Protein AF-A0A7J0AHQ1-F1 (afdb_monomer)

Foldseek 3Di:
DDDDDPLLRLLLVLLLLLLVLVQVQVVCVVVVHDDVVSVVSSVVSNQVSLVSLPPQDAPVVPPDPDGDHPVVLVVPQDPDDDPVCSNVSSVVSSVVSNVVVVVCCVVPVVSRD

Nearest PDB structures (foldseek):
  1p9m-assembly1_B-2  TM=3.081E-01  e=8.755E+00  Homo sapiens

Secondary structure (DSSP, 8-state):
---PPPHHHHHHHHHHHHHHHHHHHHHHHTTT---HHHHHHHHHHHHHHHHHHTPPP--TTS-SS-----HHHHHTS-SS--TTTHHHHHHHHHHHHHHHHHHHHHH-GGGG-

Radius of gyration: 15.52 Å; Cα contacts (8 Å, |Δi|>4): 90; chains: 1; bounding box: 44×34×42 Å

Structure (mmCIF, N/CA/C/O backbone):
data_AF-A0A7J0AHQ1-F1
#
_entry.id   AF-A0A7J0AHQ1-F1
#
loop_
_atom_site.group_PDB
_atom_site.id
_atom_site.type_symbol
_atom_site.label_atom_id
_atom_site.label_alt_id
_atom_site.label_comp_id
_atom_site.label_asym_id
_atom_site.label_entity_id
_atom_site.label_seq_id
_atom_site.pdbx_PDB_ins_code
_atom_site.Cartn_x
_atom_site.Cartn_y
_atom_site.Cartn_z
_atom_site.occupancy
_atom_site.B_iso_or_equiv
_atom_site.auth_seq_id
_atom_site.auth_comp_id
_atom_site.auth_asym_id
_atom_site.auth_atom_id
_atom_site.pdbx_PDB_model_num
ATOM 1 N N . MET A 1 1 ? 9.509 -23.571 17.297 1.00 47.81 1 MET A N 1
ATOM 2 C CA . MET A 1 1 ? 8.890 -22.350 17.851 1.00 47.81 1 MET A CA 1
ATOM 3 C C . MET A 1 1 ? 8.647 -21.422 16.672 1.00 47.81 1 MET A C 1
ATOM 5 O O . MET A 1 1 ? 9.620 -20.977 16.078 1.00 47.81 1 MET A O 1
ATOM 9 N N . VAL A 1 2 ? 7.398 -21.258 16.235 1.00 50.09 2 VAL A N 1
ATOM 10 C CA . VAL A 1 2 ? 7.073 -20.380 15.098 1.00 50.09 2 VAL A CA 1
ATOM 11 C C . VAL A 1 2 ? 7.132 -18.943 15.614 1.00 50.09 2 VAL A C 1
ATOM 13 O O . VAL A 1 2 ? 6.432 -18.616 16.569 1.00 50.09 2 VAL A O 1
ATOM 16 N N . LYS A 1 3 ? 8.018 -18.109 15.059 1.00 56.72 3 LYS A N 1
ATOM 17 C CA . LYS A 1 3 ? 7.976 -16.663 15.304 1.00 56.72 3 LYS A CA 1
ATOM 18 C C . LYS A 1 3 ? 6.881 -16.100 14.411 1.00 56.72 3 LYS A C 1
ATOM 20 O O . LYS A 1 3 ? 7.024 -16.128 13.194 1.00 56.72 3 LYS A O 1
ATOM 25 N N . PHE A 1 4 ? 5.795 -15.640 15.014 1.00 73.31 4 PHE A N 1
ATOM 26 C CA . PHE A 1 4 ? 4.801 -14.856 14.297 1.00 73.31 4 PHE A CA 1
ATOM 27 C C . PHE A 1 4 ? 5.359 -13.444 14.114 1.00 73.31 4 PHE A C 1
ATOM 29 O O . PHE A 1 4 ? 5.840 -12.841 15.077 1.00 73.31 4 PHE A O 1
ATOM 36 N N . ASN A 1 5 ? 5.351 -12.952 12.878 1.00 81.81 5 ASN A N 1
ATOM 37 C CA . ASN A 1 5 ? 5.678 -11.559 12.589 1.00 81.81 5 ASN A CA 1
ATOM 38 C C . ASN A 1 5 ? 4.614 -10.658 13.232 1.00 81.81 5 ASN A C 1
ATOM 40 O O . ASN A 1 5 ? 3.452 -11.052 13.345 1.00 81.81 5 ASN A O 1
ATOM 44 N N . SER A 1 6 ? 5.004 -9.461 13.675 1.00 92.19 6 SER A N 1
ATOM 45 C CA . SER A 1 6 ? 4.021 -8.468 14.115 1.00 92.19 6 SER A CA 1
ATOM 46 C C . SER A 1 6 ? 3.147 -8.045 12.931 1.00 92.19 6 SER A C 1
ATOM 48 O O . SER A 1 6 ? 3.577 -8.129 11.782 1.00 92.19 6 SER A O 1
ATOM 50 N N . GLN A 1 7 ? 1.941 -7.546 13.209 1.00 94.69 7 GLN A N 1
ATOM 51 C CA . GLN A 1 7 ? 1.054 -6.957 12.197 1.00 94.69 7 GLN A CA 1
ATOM 52 C C . GLN A 1 7 ? 1.815 -5.956 11.315 1.00 94.69 7 GLN A C 1
ATOM 54 O O . GLN A 1 7 ? 1.825 -6.082 10.095 1.00 94.69 7 GLN A O 1
ATOM 59 N N . ARG A 1 8 ? 2.553 -5.033 11.945 1.00 95.19 8 ARG A N 1
ATOM 60 C CA . ARG A 1 8 ? 3.389 -4.048 11.254 1.00 95.19 8 ARG A CA 1
ATOM 61 C C . ARG A 1 8 ? 4.460 -4.679 10.363 1.00 95.19 8 ARG A C 1
ATOM 63 O O . ARG A 1 8 ? 4.702 -4.181 9.274 1.00 95.19 8 ARG A O 1
ATOM 70 N N . GLU A 1 9 ? 5.089 -5.769 10.794 1.00 95.81 9 GLU A N 1
ATOM 71 C CA . GLU A 1 9 ? 6.095 -6.465 9.985 1.00 95.81 9 GLU A CA 1
ATOM 72 C C . GLU A 1 9 ? 5.475 -7.153 8.761 1.00 95.81 9 GLU A C 1
ATOM 74 O O . GLU A 1 9 ? 6.082 -7.162 7.693 1.00 95.81 9 GLU A O 1
ATOM 79 N N . ILE A 1 10 ? 4.259 -7.693 8.889 1.00 96.50 10 ILE A N 1
ATOM 80 C CA . ILE A 1 10 ? 3.518 -8.255 7.750 1.00 96.50 10 ILE A CA 1
ATOM 81 C C . ILE A 1 10 ? 3.154 -7.141 6.761 1.00 96.50 10 ILE A C 1
ATOM 83 O O . ILE A 1 10 ? 3.440 -7.266 5.573 1.00 96.50 10 ILE A O 1
ATOM 87 N N . VAL A 1 11 ? 2.606 -6.027 7.257 1.00 97.50 11 VAL A N 1
ATOM 88 C CA . VAL A 1 11 ? 2.291 -4.832 6.454 1.00 97.50 11 VAL A CA 1
ATOM 89 C C . VAL A 1 11 ? 3.535 -4.334 5.720 1.00 97.50 11 VAL A C 1
ATOM 91 O O . VAL A 1 11 ? 3.499 -4.132 4.512 1.00 97.50 11 VAL A O 1
ATOM 94 N N . ARG A 1 12 ? 4.672 -4.226 6.413 1.00 97.50 12 ARG A N 1
ATOM 95 C CA . ARG A 1 12 ? 5.947 -3.810 5.821 1.00 97.50 12 ARG A CA 1
ATOM 96 C C . ARG A 1 12 ? 6.375 -4.699 4.653 1.00 97.50 12 ARG A C 1
ATOM 98 O O . ARG A 1 12 ? 6.853 -4.194 3.641 1.00 97.50 12 ARG A O 1
ATOM 105 N N . GLN A 1 13 ? 6.215 -6.015 4.782 1.00 96.75 13 GLN A N 1
ATOM 106 C CA . GLN A 1 13 ? 6.548 -6.959 3.711 1.00 96.75 13 GLN A CA 1
ATOM 107 C C . GLN A 1 13 ? 5.612 -6.805 2.507 1.00 96.75 13 GLN A C 1
ATOM 109 O O . GLN A 1 13 ? 6.090 -6.807 1.376 1.00 96.75 13 GLN A O 1
ATOM 114 N N . LEU A 1 14 ? 4.314 -6.609 2.743 1.00 97.38 14 LEU A N 1
ATOM 115 C CA . LEU A 1 14 ? 3.329 -6.391 1.683 1.00 97.38 14 LEU A CA 1
ATOM 116 C C . LEU A 1 14 ? 3.568 -5.078 0.931 1.00 97.38 14 LEU A C 1
ATOM 118 O O . LEU A 1 14 ? 3.617 -5.080 -0.296 1.00 97.38 14 LEU A O 1
ATOM 122 N N . ILE A 1 15 ? 3.811 -3.980 1.652 1.00 97.31 15 ILE A N 1
ATOM 123 C CA . ILE A 1 15 ? 4.145 -2.680 1.053 1.00 97.31 15 ILE A CA 1
ATOM 124 C C . ILE A 1 15 ? 5.441 -2.756 0.248 1.00 97.31 15 ILE A C 1
ATOM 126 O O . ILE A 1 15 ? 5.523 -2.212 -0.850 1.00 97.31 15 ILE A O 1
ATOM 130 N N . ARG A 1 16 ? 6.446 -3.482 0.748 1.00 96.44 16 ARG A N 1
ATOM 131 C CA . ARG A 1 16 ? 7.665 -3.730 -0.022 1.00 96.44 16 ARG A CA 1
ATOM 132 C C . ARG A 1 16 ? 7.362 -4.444 -1.338 1.00 96.44 16 ARG A C 1
ATOM 134 O O . ARG A 1 16 ? 7.864 -4.015 -2.371 1.00 96.44 16 ARG A O 1
ATOM 141 N N . SER A 1 17 ? 6.559 -5.507 -1.310 1.00 95.88 17 SER A N 1
ATOM 142 C CA . SER A 1 17 ? 6.180 -6.242 -2.522 1.00 95.88 17 SER A CA 1
ATOM 143 C C . SER A 1 17 ? 5.364 -5.390 -3.493 1.00 95.88 17 SER A C 1
ATOM 145 O O . SER A 1 17 ? 5.580 -5.485 -4.699 1.00 95.88 17 SER A O 1
ATOM 147 N N . TYR A 1 18 ? 4.492 -4.517 -2.984 1.00 95.44 18 TYR A N 1
ATOM 148 C CA . TYR A 1 18 ? 3.799 -3.517 -3.793 1.00 95.44 18 TYR A CA 1
ATOM 149 C C . TYR A 1 18 ? 4.796 -2.583 -4.496 1.00 95.44 18 TYR A C 1
ATOM 151 O O . TYR A 1 18 ? 4.778 -2.484 -5.720 1.00 95.44 18 TYR A O 1
ATOM 159 N N . PHE A 1 19 ? 5.745 -1.990 -3.766 1.00 95.38 19 PHE A N 1
ATOM 160 C CA . PHE A 1 19 ? 6.734 -1.080 -4.357 1.00 95.38 19 PHE A CA 1
ATOM 161 C C . PHE A 1 19 ? 7.670 -1.770 -5.356 1.00 95.38 19 PHE A C 1
ATOM 163 O O . PHE A 1 19 ? 7.977 -1.221 -6.415 1.00 95.38 19 PHE A O 1
ATOM 170 N N . GLU A 1 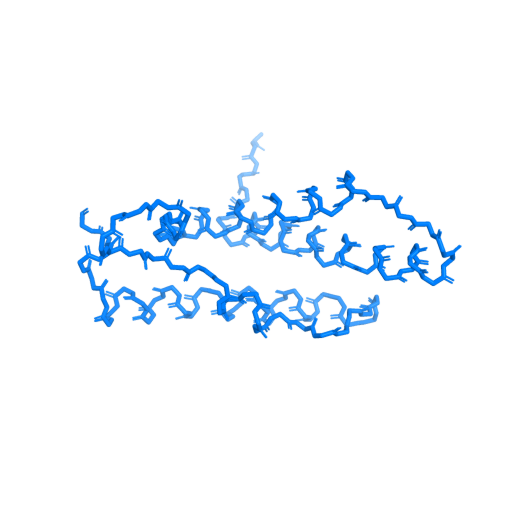20 ? 8.111 -2.991 -5.055 1.00 94.00 20 GLU A N 1
ATOM 171 C CA . GLU A 1 20 ? 8.891 -3.803 -5.993 1.00 94.00 20 GLU A CA 1
ATOM 172 C C . GLU A 1 20 ? 8.084 -4.106 -7.270 1.00 94.00 20 GLU A C 1
ATOM 174 O O . GLU A 1 20 ? 8.653 -4.088 -8.365 1.00 94.00 20 GLU A O 1
ATOM 179 N N . SER A 1 21 ? 6.766 -4.312 -7.151 1.00 93.75 21 SER A N 1
ATOM 180 C CA . SER A 1 21 ? 5.860 -4.483 -8.291 1.00 93.75 21 SER A CA 1
ATOM 181 C C . SER A 1 21 ? 5.751 -3.212 -9.137 1.00 93.75 21 SER A C 1
ATOM 183 O O . SER A 1 21 ? 5.990 -3.271 -10.342 1.00 93.75 21 SER A O 1
ATOM 185 N N . CYS A 1 22 ? 5.503 -2.052 -8.517 1.00 91.88 22 CYS A N 1
ATOM 186 C CA . CYS A 1 22 ? 5.463 -0.756 -9.205 1.00 91.88 22 CYS A CA 1
ATOM 187 C C . CYS A 1 22 ? 6.771 -0.476 -9.950 1.00 91.88 22 CYS A C 1
ATOM 189 O O . CYS A 1 22 ? 6.770 -0.104 -11.123 1.00 91.88 22 CYS A O 1
ATOM 191 N N . LYS A 1 23 ? 7.909 -0.735 -9.297 1.00 92.38 23 LYS A N 1
ATOM 192 C CA . LYS A 1 23 ? 9.219 -0.562 -9.918 1.00 92.38 23 LYS A CA 1
ATOM 193 C C . LYS A 1 23 ? 9.397 -1.472 -11.136 1.00 92.38 23 LYS A C 1
ATOM 195 O O . LYS A 1 23 ? 9.883 -1.040 -12.182 1.00 92.38 23 LYS A O 1
ATOM 200 N N . LEU A 1 24 ? 9.008 -2.737 -11.012 1.00 92.88 24 LEU A N 1
ATOM 201 C CA . LEU A 1 24 ? 9.098 -3.676 -12.120 1.00 92.88 24 LEU A CA 1
ATOM 202 C C . LEU A 1 24 ? 8.133 -3.302 -13.258 1.00 92.88 24 LEU A C 1
ATOM 204 O O . LEU A 1 24 ? 8.511 -3.440 -14.420 1.00 92.88 24 LEU A O 1
ATOM 208 N N . HIS A 1 25 ? 6.943 -2.782 -12.947 1.00 91.81 25 HIS A N 1
ATOM 209 C CA . HIS A 1 25 ? 6.012 -2.249 -13.939 1.00 91.81 25 HIS A CA 1
ATOM 210 C C . HIS A 1 25 ? 6.657 -1.121 -14.751 1.00 91.81 25 HIS A C 1
ATOM 212 O O . HIS A 1 25 ? 6.708 -1.213 -15.975 1.00 91.81 25 HIS A O 1
ATOM 218 N N . GLU A 1 26 ? 7.238 -0.112 -14.091 1.00 91.31 26 GLU A N 1
ATOM 219 C CA . GLU A 1 26 ? 7.941 0.983 -14.776 1.00 91.31 26 GLU A CA 1
ATOM 220 C C . GLU A 1 26 ? 9.060 0.482 -15.699 1.00 91.31 26 GLU A C 1
ATOM 222 O O . GLU A 1 26 ? 9.285 1.023 -16.783 1.00 91.31 26 GLU A O 1
ATOM 227 N N . ASP A 1 27 ? 9.822 -0.518 -15.252 1.00 92.50 27 ASP A N 1
ATOM 228 C CA . ASP A 1 27 ? 10.946 -1.045 -16.022 1.00 92.50 27 ASP A CA 1
ATOM 229 C C . ASP A 1 27 ? 10.479 -1.877 -17.224 1.00 92.50 27 ASP A C 1
ATOM 231 O O . ASP A 1 27 ? 11.113 -1.825 -18.280 1.00 92.50 27 ASP A O 1
ATOM 235 N N . LEU A 1 28 ? 9.356 -2.591 -17.106 1.00 93.38 28 LEU A N 1
ATOM 236 C CA . LEU A 1 28 ? 8.722 -3.297 -18.221 1.00 93.38 28 LEU A CA 1
ATOM 237 C C . LEU A 1 28 ? 8.065 -2.332 -19.217 1.00 93.38 28 LEU A C 1
ATOM 239 O O . LEU A 1 28 ? 8.205 -2.529 -20.427 1.00 93.38 28 LEU A O 1
ATOM 243 N N . ASP A 1 29 ? 7.425 -1.266 -18.736 1.00 91.75 29 ASP A N 1
ATOM 244 C CA . ASP A 1 29 ? 6.794 -0.249 -19.582 1.00 91.75 29 ASP A CA 1
ATOM 245 C C . ASP A 1 29 ? 7.828 0.474 -20.462 1.00 91.75 29 ASP A C 1
ATOM 247 O O . ASP A 1 29 ? 7.641 0.610 -21.673 1.00 91.75 29 ASP A O 1
ATOM 251 N N . LYS A 1 30 ? 9.016 0.783 -19.915 1.00 93.50 30 LYS A N 1
ATOM 252 C CA . LYS A 1 30 ? 10.165 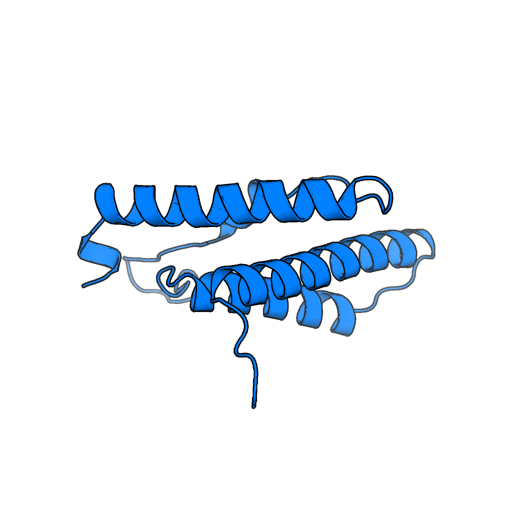1.311 -20.689 1.00 93.50 30 LYS A CA 1
ATOM 253 C C . LYS A 1 30 ? 10.622 0.384 -21.818 1.00 93.50 30 LYS A C 1
ATOM 255 O O . LYS A 1 30 ? 11.238 0.844 -22.779 1.00 93.50 30 LYS A O 1
ATOM 260 N N . LEU A 1 31 ? 10.350 -0.915 -21.703 1.00 95.88 31 LEU A N 1
ATOM 261 C CA . LEU A 1 31 ? 10.642 -1.922 -22.726 1.00 95.88 31 LEU A CA 1
ATOM 262 C C . LEU A 1 31 ? 9.452 -2.174 -23.669 1.00 95.88 31 LEU A C 1
ATOM 264 O O . LEU A 1 31 ? 9.566 -2.992 -24.583 1.00 95.88 31 LEU A O 1
ATOM 268 N N . GLY A 1 32 ? 8.321 -1.489 -23.471 1.00 94.12 32 GLY A N 1
ATOM 269 C CA . GLY A 1 32 ? 7.080 -1.698 -24.217 1.00 94.12 32 GLY A CA 1
ATOM 270 C C . GLY A 1 32 ? 6.375 -3.012 -23.869 1.00 94.12 32 GLY A C 1
ATOM 271 O O . GLY A 1 32 ? 5.647 -3.557 -24.701 1.00 94.12 32 GLY A O 1
ATOM 272 N N . ILE A 1 33 ? 6.622 -3.557 -22.674 1.00 93.94 33 ILE A N 1
ATOM 273 C CA . ILE A 1 33 ? 6.058 -4.825 -22.208 1.00 93.94 33 ILE A CA 1
ATOM 274 C C . ILE A 1 33 ? 4.961 -4.529 -21.185 1.00 93.94 33 ILE A C 1
ATOM 276 O O . ILE A 1 33 ? 5.234 -4.055 -20.091 1.00 93.94 33 ILE A O 1
ATOM 280 N N . SER A 1 34 ? 3.717 -4.881 -21.511 1.00 90.12 34 SER A N 1
ATOM 281 C CA . SER A 1 34 ? 2.606 -4.837 -20.554 1.00 90.12 34 SER A CA 1
ATOM 282 C C . SER A 1 34 ? 2.481 -6.169 -19.813 1.00 90.12 34 SER A C 1
ATOM 284 O O . SER A 1 34 ? 2.477 -7.231 -20.444 1.00 90.12 34 SER A O 1
ATOM 286 N N . ASN A 1 35 ? 2.346 -6.129 -18.483 1.00 88.56 35 ASN A N 1
ATOM 287 C CA . ASN A 1 35 ? 2.148 -7.321 -17.659 1.00 88.56 35 ASN A CA 1
ATOM 288 C C . ASN A 1 35 ? 1.109 -7.103 -16.549 1.00 88.56 35 ASN A C 1
ATOM 290 O O . ASN A 1 35 ? 1.444 -6.894 -15.390 1.00 88.56 35 ASN A O 1
ATOM 294 N N . ARG A 1 36 ? -0.166 -7.279 -16.898 1.00 90.06 36 ARG A N 1
ATOM 295 C CA . ARG A 1 36 ? -1.300 -7.104 -15.971 1.00 90.06 36 ARG A CA 1
ATOM 296 C C . ARG A 1 36 ? -1.266 -7.999 -14.732 1.00 90.06 36 ARG A C 1
ATOM 298 O O . ARG A 1 36 ? -1.886 -7.672 -13.730 1.00 90.06 36 ARG A O 1
ATOM 305 N N . ALA A 1 37 ? -0.611 -9.159 -14.808 1.00 90.06 37 ALA A N 1
ATOM 306 C CA . ALA A 1 37 ? -0.533 -10.059 -13.661 1.00 90.06 37 ALA A CA 1
ATOM 307 C C . ALA A 1 37 ? 0.353 -9.475 -12.554 1.00 90.06 37 ALA A C 1
ATOM 309 O O . ALA A 1 37 ? 0.087 -9.704 -11.379 1.00 90.06 37 ALA A O 1
ATOM 310 N N . LEU A 1 38 ? 1.392 -8.726 -12.933 1.00 90.62 38 LEU A N 1
ATOM 311 C CA . LEU A 1 38 ? 2.256 -8.025 -11.993 1.00 90.62 38 LEU A CA 1
ATOM 312 C C . LEU A 1 38 ? 1.487 -6.909 -11.279 1.00 90.62 38 LEU A C 1
ATOM 314 O O . LEU A 1 38 ? 1.509 -6.848 -10.052 1.00 90.62 38 LEU A O 1
ATOM 318 N N . ASP A 1 39 ? 0.760 -6.104 -12.053 1.00 87.50 39 ASP A N 1
ATOM 319 C CA . ASP A 1 39 ? -0.039 -4.979 -11.556 1.00 87.50 39 ASP A CA 1
ATOM 320 C C . ASP A 1 39 ? -1.063 -5.477 -10.533 1.00 87.50 39 ASP A C 1
ATOM 322 O O . ASP A 1 39 ? -1.047 -5.058 -9.378 1.00 87.50 39 ASP A O 1
ATOM 326 N N . TYR A 1 40 ? -1.827 -6.507 -10.911 1.00 91.31 40 TYR A N 1
ATOM 327 C CA . TYR A 1 40 ? -2.793 -7.159 -10.031 1.00 91.31 40 TYR A CA 1
ATOM 328 C C . TYR A 1 40 ? -2.156 -7.681 -8.735 1.00 91.31 40 TYR A C 1
ATOM 330 O O . TYR A 1 40 ? -2.703 -7.499 -7.653 1.00 91.31 40 TYR A O 1
ATOM 338 N N . LEU A 1 41 ? -0.992 -8.337 -8.805 1.00 92.00 41 LEU A N 1
ATOM 339 C CA . LEU A 1 41 ? -0.316 -8.830 -7.599 1.00 92.00 41 LEU A CA 1
ATOM 340 C C . LEU A 1 41 ? 0.163 -7.686 -6.696 1.00 92.00 41 LEU A C 1
ATOM 342 O O . LEU A 1 41 ? 0.121 -7.829 -5.474 1.00 92.00 41 LEU A O 1
ATOM 346 N N . GLY A 1 42 ? 0.613 -6.576 -7.285 1.00 93.38 42 GLY A N 1
ATOM 347 C CA . GLY A 1 42 ? 0.997 -5.373 -6.551 1.00 93.38 42 GLY A CA 1
ATOM 348 C C . GLY A 1 42 ? -0.191 -4.765 -5.810 1.00 93.38 42 GLY A C 1
ATOM 349 O O . GLY A 1 42 ? -0.111 -4.579 -4.597 1.00 93.38 42 GLY A O 1
ATOM 350 N N . GLU A 1 43 ? -1.296 -4.539 -6.521 1.00 91.69 43 GLU A N 1
ATOM 351 C CA . GLU A 1 43 ? -2.553 -4.018 -5.966 1.00 91.69 43 GLU A CA 1
ATOM 352 C C . GLU A 1 43 ? -3.048 -4.892 -4.808 1.00 91.69 43 GLU A C 1
ATOM 354 O O . GLU A 1 43 ? -3.254 -4.401 -3.702 1.00 91.69 43 GLU A O 1
ATOM 359 N N . GLN A 1 44 ? -3.092 -6.215 -4.998 1.00 94.06 44 GLN A N 1
ATOM 360 C CA . GLN A 1 44 ? -3.505 -7.145 -3.943 1.00 94.06 44 GLN A CA 1
ATOM 361 C C . GLN A 1 44 ? -2.599 -7.101 -2.704 1.00 94.06 44 GLN A C 1
ATOM 363 O O . GLN A 1 44 ? -3.078 -7.313 -1.587 1.00 94.06 44 GLN A O 1
ATOM 368 N N . CYS A 1 45 ? -1.298 -6.840 -2.868 1.00 95.88 45 CYS A N 1
ATOM 369 C CA . CYS A 1 45 ? -0.403 -6.662 -1.724 1.00 95.88 45 CYS A CA 1
ATOM 370 C C . CYS A 1 45 ? -0.751 -5.390 -0.946 1.00 95.88 45 CYS A C 1
ATOM 372 O O . CYS A 1 45 ? -0.792 -5.428 0.285 1.00 95.88 45 CYS A O 1
ATOM 374 N N . ALA A 1 46 ? -1.018 -4.289 -1.647 1.00 94.31 46 ALA A N 1
ATOM 375 C CA . ALA A 1 46 ? -1.393 -3.032 -1.017 1.00 94.31 46 ALA A CA 1
ATOM 376 C C . ALA A 1 46 ? -2.762 -3.129 -0.320 1.00 94.31 46 ALA A C 1
ATOM 378 O O . ALA A 1 46 ? -2.859 -2.788 0.857 1.00 94.31 46 ALA A O 1
ATOM 379 N N . ASP A 1 47 ? -3.772 -3.701 -0.978 1.00 92.88 47 ASP A N 1
ATOM 380 C CA . ASP A 1 47 ? -5.102 -3.925 -0.394 1.00 92.88 47 ASP A CA 1
ATOM 381 C C . ASP A 1 47 ? -5.027 -4.801 0.858 1.00 92.88 47 ASP A C 1
ATOM 383 O O . ASP A 1 47 ? -5.556 -4.450 1.915 1.00 92.88 47 ASP A O 1
ATOM 387 N N . SER A 1 48 ? -4.273 -5.903 0.781 1.00 95.12 48 SER A N 1
ATOM 388 C CA . SER A 1 48 ? -4.049 -6.781 1.933 1.00 95.12 48 SER A CA 1
ATOM 389 C C . SER A 1 48 ? -3.362 -6.048 3.086 1.00 95.12 48 SER A C 1
ATOM 391 O O . SER A 1 48 ? -3.627 -6.342 4.250 1.00 95.12 48 SER A O 1
ATOM 393 N N . ALA A 1 49 ? -2.466 -5.100 2.793 1.00 96.25 49 ALA A N 1
ATOM 394 C CA . ALA A 1 49 ? -1.824 -4.294 3.823 1.00 96.25 49 ALA A CA 1
ATOM 395 C C . ALA A 1 49 ? -2.848 -3.393 4.535 1.00 96.25 49 ALA A C 1
ATOM 397 O O . ALA A 1 49 ? -2.856 -3.358 5.766 1.00 96.25 49 ALA A O 1
ATOM 398 N N . MET A 1 50 ? -3.741 -2.738 3.784 1.00 95.00 50 MET A N 1
ATOM 399 C CA . MET A 1 50 ? -4.828 -1.914 4.334 1.00 95.00 50 MET A CA 1
ATOM 400 C C . MET A 1 50 ? -5.772 -2.735 5.218 1.00 95.00 50 MET A C 1
ATOM 402 O O . MET A 1 50 ? -6.083 -2.335 6.344 1.00 95.00 50 MET A O 1
ATOM 406 N N . ASP A 1 51 ? -6.178 -3.910 4.735 1.00 93.88 51 ASP A N 1
ATOM 407 C CA . ASP A 1 51 ? -7.074 -4.818 5.453 1.00 93.88 51 ASP A CA 1
ATOM 408 C C . ASP A 1 51 ? -6.437 -5.330 6.747 1.00 93.88 51 ASP A C 1
ATOM 410 O O . ASP A 1 51 ? -7.094 -5.417 7.784 1.00 93.88 51 ASP A O 1
ATOM 414 N N . ILE A 1 52 ? -5.135 -5.63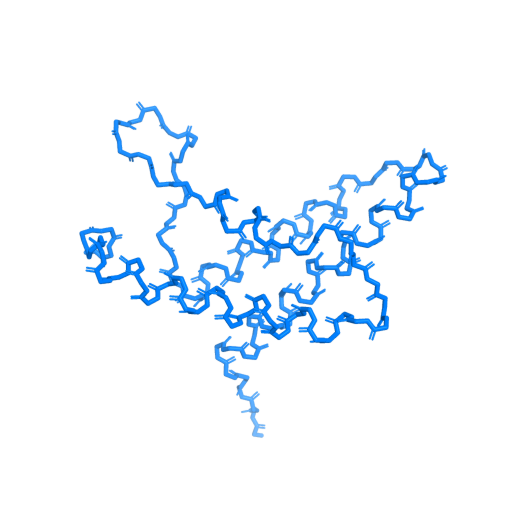1 6.715 1.00 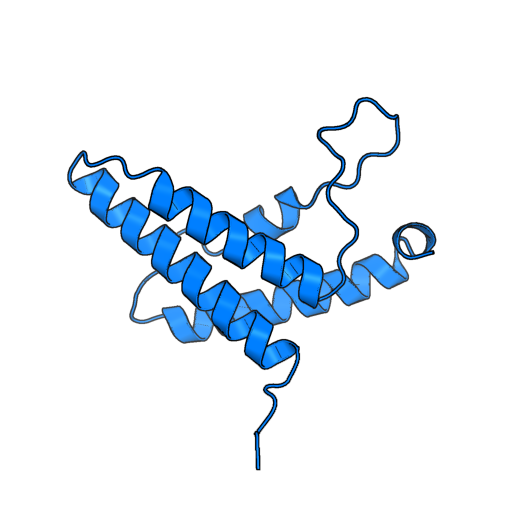95.56 52 ILE A N 1
ATOM 415 C CA . ILE A 1 52 ? -4.399 -6.049 7.909 1.00 95.56 52 ILE A CA 1
ATOM 416 C C . ILE A 1 52 ? -4.298 -4.910 8.916 1.00 95.56 52 ILE A C 1
ATOM 418 O O . ILE A 1 52 ? -4.403 -5.193 10.107 1.00 95.56 52 ILE A O 1
ATOM 422 N N . ILE A 1 53 ? -4.082 -3.660 8.489 1.00 95.56 53 ILE A N 1
ATOM 423 C CA . ILE A 1 53 ? -4.092 -2.490 9.388 1.00 95.56 53 ILE A CA 1
ATOM 424 C C . ILE A 1 53 ? -5.482 -2.318 10.018 1.00 95.56 53 ILE A C 1
ATOM 426 O O . ILE A 1 53 ? -5.576 -2.049 11.216 1.00 95.56 53 ILE A O 1
ATOM 430 N N . GLY A 1 54 ? -6.534 -2.560 9.233 1.00 94.00 54 GLY A N 1
ATOM 431 C CA . GLY A 1 54 ? -7.930 -2.508 9.658 1.00 94.00 54 GLY A CA 1
ATOM 432 C C . GLY A 1 54 ? -8.717 -1.347 9.054 1.00 94.00 54 GLY A C 1
ATOM 433 O O . GLY A 1 54 ? -9.729 -0.956 9.632 1.00 94.00 54 GLY A O 1
ATOM 434 N N . PHE A 1 55 ? -8.259 -0.770 7.937 1.00 93.88 55 PHE A N 1
ATOM 435 C CA . PHE A 1 55 ? -9.023 0.260 7.229 1.00 93.88 55 PHE A CA 1
ATOM 436 C C . PHE A 1 55 ? -10.408 -0.269 6.810 1.00 93.88 55 PHE A C 1
ATOM 438 O O . PHE A 1 55 ? -10.515 -1.443 6.436 1.00 93.88 55 PHE A O 1
ATOM 445 N N . PRO A 1 56 ? -11.460 0.573 6.806 1.00 89.75 56 PRO A N 1
ATOM 446 C CA . PRO A 1 56 ? -12.776 0.185 6.301 1.00 89.75 56 PRO A CA 1
ATOM 447 C C . PRO A 1 56 ? -12.676 -0.309 4.857 1.00 89.75 56 PRO A C 1
ATOM 449 O O . PRO A 1 56 ? -11.799 0.136 4.110 1.00 89.75 56 PRO A O 1
ATOM 452 N N . VAL A 1 57 ? -13.510 -1.281 4.483 1.00 82.38 57 VAL A N 1
ATOM 453 C CA . VAL A 1 57 ? -13.515 -1.854 3.127 1.00 82.38 57 VAL A CA 1
ATOM 454 C C . VAL A 1 57 ? -13.875 -0.764 2.125 1.00 82.38 57 VAL A C 1
ATOM 456 O O . VAL A 1 57 ? -14.784 0.017 2.378 1.00 82.38 57 VAL A O 1
ATOM 459 N N . ASP A 1 58 ? -13.150 -0.713 1.008 1.00 75.50 58 ASP A N 1
ATOM 460 C CA . ASP A 1 58 ? -13.497 0.181 -0.091 1.00 75.50 58 ASP A CA 1
ATOM 461 C C . ASP A 1 58 ? -14.767 -0.330 -0.783 1.00 75.50 58 ASP A C 1
ATOM 463 O O . ASP A 1 58 ? -14.789 -1.429 -1.347 1.00 75.50 58 ASP A O 1
ATOM 467 N N . ASP A 1 59 ? -15.841 0.446 -0.697 1.00 71.38 59 ASP A N 1
ATOM 468 C CA . ASP A 1 59 ? -17.129 0.175 -1.330 1.00 71.38 59 ASP A CA 1
ATOM 469 C C . ASP A 1 59 ? -17.511 1.256 -2.347 1.00 71.38 59 ASP A C 1
ATOM 471 O O . ASP A 1 59 ? -18.647 1.285 -2.815 1.00 71.38 59 ASP A O 1
ATOM 475 N N . SER A 1 60 ? -16.546 2.070 -2.792 1.00 66.88 60 SER A N 1
ATOM 476 C CA . SER A 1 60 ? -16.728 3.087 -3.842 1.00 66.88 60 SER A CA 1
ATOM 477 C C . SER A 1 60 ? -17.234 2.554 -5.181 1.00 66.88 60 SER A C 1
ATOM 479 O O . SER A 1 60 ? -17.793 3.303 -5.982 1.00 66.88 60 SER A O 1
ATOM 481 N N . ALA A 1 61 ? -17.120 1.246 -5.408 1.00 60.38 61 ALA A N 1
ATOM 482 C CA . ALA A 1 61 ? -17.699 0.566 -6.560 1.00 60.38 61 ALA A CA 1
ATOM 483 C C . ALA A 1 61 ? -19.194 0.200 -6.401 1.00 60.38 61 ALA A C 1
ATOM 485 O O . ALA A 1 61 ? -19.795 -0.287 -7.362 1.00 60.38 61 ALA A O 1
ATOM 486 N N . GLN A 1 62 ? -19.798 0.379 -5.220 1.00 61.31 62 GLN A N 1
ATOM 487 C CA . GLN A 1 62 ? -21.208 0.079 -4.949 1.00 61.31 62 GLN A CA 1
ATOM 488 C C . GLN A 1 62 ? -22.063 1.354 -5.060 1.00 61.31 62 GLN A C 1
ATOM 490 O O . GLN A 1 62 ? -21.668 2.421 -4.610 1.00 61.31 62 GLN A O 1
ATOM 495 N N . GLU A 1 63 ? -23.247 1.260 -5.677 1.00 57.56 63 GLU A N 1
ATOM 496 C CA . GLU A 1 63 ? -24.132 2.407 -5.981 1.00 57.56 63 GLU A CA 1
ATOM 497 C C . GLU A 1 63 ? -24.796 3.068 -4.745 1.00 57.56 63 GLU A C 1
ATOM 499 O O . GLU A 1 63 ? -25.658 3.937 -4.905 1.00 57.56 63 GLU A O 1
ATOM 504 N N . ASP A 1 64 ? -24.435 2.680 -3.519 1.00 54.81 64 ASP A N 1
ATOM 505 C CA . ASP A 1 64 ? -25.046 3.208 -2.296 1.00 54.81 64 ASP A CA 1
ATOM 506 C C . ASP A 1 64 ? -24.387 4.519 -1.825 1.00 54.81 64 ASP A C 1
ATOM 508 O O . ASP A 1 64 ? -23.196 4.750 -1.976 1.00 54.81 64 ASP A O 1
ATOM 512 N N . ASN A 1 65 ? -25.187 5.417 -1.238 1.00 53.25 65 ASN A N 1
ATOM 513 C CA . ASN A 1 65 ? -24.835 6.824 -0.955 1.00 53.25 65 ASN A CA 1
ATOM 514 C C . ASN A 1 65 ? -23.747 7.061 0.123 1.00 53.25 65 ASN A C 1
ATOM 516 O O . ASN A 1 65 ? -23.523 8.210 0.50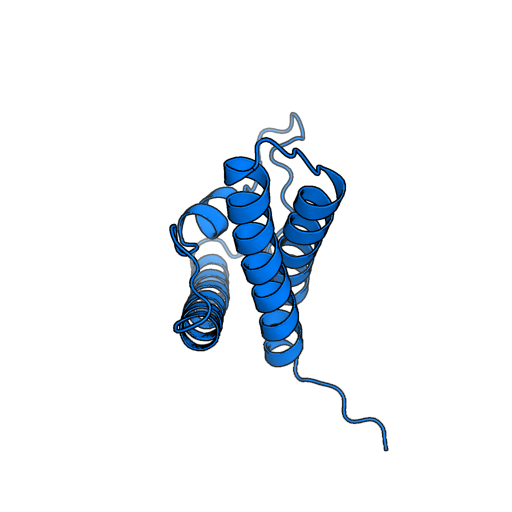5 1.00 53.25 65 ASN A O 1
ATOM 520 N N . PHE A 1 66 ? -23.094 6.016 0.630 1.00 56.00 66 PHE A N 1
ATOM 521 C CA . PHE A 1 66 ? -21.989 6.111 1.584 1.00 56.00 66 PHE A CA 1
ATOM 522 C C . PHE A 1 66 ? -20.867 5.208 1.108 1.00 56.00 66 PHE A C 1
ATOM 524 O O . PHE A 1 66 ? -20.859 4.028 1.426 1.00 56.00 66 PHE A O 1
ATOM 531 N N . THR A 1 67 ? -19.955 5.777 0.330 1.00 67.38 67 THR A N 1
ATOM 532 C CA . THR A 1 67 ? -18.808 5.048 -0.193 1.00 67.38 67 THR A CA 1
ATOM 533 C C . THR A 1 67 ? -17.529 5.508 0.490 1.00 67.38 67 THR A C 1
ATOM 535 O O . THR A 1 67 ? -17.148 6.676 0.349 1.00 67.38 67 THR A O 1
ATOM 538 N N . PHE A 1 68 ? -16.856 4.613 1.205 1.00 80.38 68 PHE A N 1
ATOM 539 C CA . PHE A 1 68 ? -15.493 4.827 1.669 1.00 80.38 68 PHE A CA 1
ATOM 540 C C . PHE A 1 68 ? -14.516 4.459 0.549 1.00 80.38 68 PHE A C 1
ATOM 542 O O . PHE A 1 68 ? -14.640 3.410 -0.076 1.00 80.38 68 PHE A O 1
ATOM 549 N N . CYS A 1 69 ? -13.544 5.333 0.296 1.00 84.69 69 CYS A N 1
ATOM 550 C CA . CYS A 1 69 ? -12.566 5.179 -0.774 1.00 84.69 69 CYS A CA 1
ATOM 551 C C . CYS A 1 69 ? -11.149 5.266 -0.203 1.00 84.69 69 CYS A C 1
ATOM 553 O O . CYS A 1 69 ? -10.838 6.167 0.585 1.00 84.69 69 CYS A O 1
ATOM 555 N N . ARG A 1 70 ? -10.287 4.329 -0.605 1.00 88.56 70 ARG A N 1
ATOM 556 C CA . ARG A 1 70 ? -8.894 4.227 -0.149 1.00 88.56 70 ARG A CA 1
ATOM 557 C C . ARG A 1 70 ? -7.899 4.927 -1.077 1.00 88.56 70 ARG A C 1
ATOM 559 O O . ARG A 1 70 ? -6.727 4.996 -0.719 1.00 88.56 70 ARG A O 1
ATOM 566 N N . ASP A 1 71 ? -8.339 5.475 -2.212 1.00 86.81 71 ASP A N 1
ATOM 567 C CA . ASP A 1 71 ? -7.478 6.057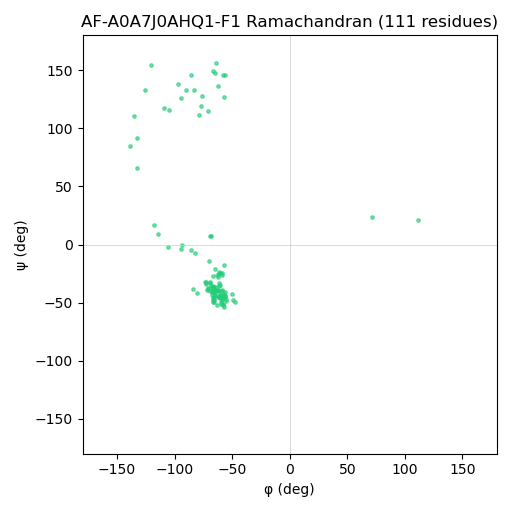 -3.260 1.00 86.81 71 ASP A CA 1
ATOM 568 C C . ASP A 1 71 ?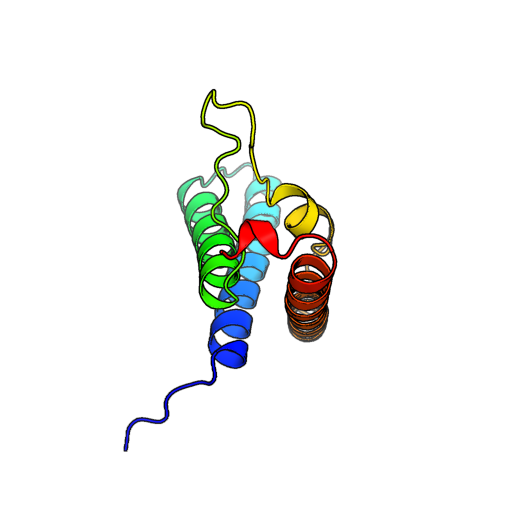 -6.456 7.066 -2.717 1.00 86.81 71 ASP A C 1
ATOM 570 O O . ASP A 1 71 ? -5.274 7.009 -3.050 1.00 86.81 71 ASP A O 1
ATOM 574 N N . TRP A 1 72 ? -6.879 7.931 -1.794 1.00 88.25 72 TRP A N 1
ATOM 575 C CA . TRP A 1 72 ? -6.015 8.958 -1.203 1.00 88.25 72 TRP A CA 1
ATOM 576 C C . TRP A 1 72 ? -4.809 8.388 -0.439 1.00 88.25 72 TRP A C 1
ATOM 578 O O . TRP A 1 72 ? -3.801 9.074 -0.268 1.00 88.25 72 TRP A O 1
ATOM 588 N N . LEU A 1 73 ? -4.891 7.138 0.029 1.00 90.31 73 LEU A N 1
ATOM 589 C CA . LEU A 1 73 ? -3.765 6.465 0.668 1.00 90.31 73 LEU A CA 1
ATOM 590 C C . LEU A 1 73 ? -2.691 6.128 -0.372 1.00 90.31 73 LEU A C 1
ATOM 592 O O . LEU A 1 73 ? -1.507 6.275 -0.083 1.00 90.31 73 LEU A O 1
ATOM 596 N N . PHE A 1 74 ? -3.100 5.743 -1.585 1.00 87.81 74 PHE A N 1
ATOM 597 C CA . PHE A 1 74 ? -2.200 5.436 -2.697 1.00 87.81 74 PHE A CA 1
ATOM 598 C C . PHE A 1 74 ? -1.570 6.689 -3.303 1.00 87.81 74 PHE A C 1
ATOM 600 O O . PHE 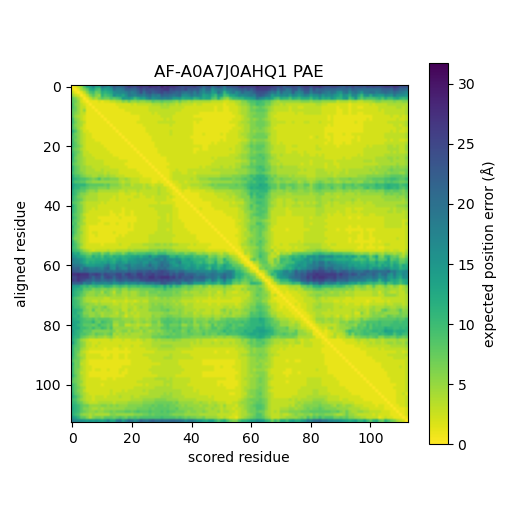A 1 74 ? -0.407 6.639 -3.697 1.00 87.81 74 PHE A O 1
ATOM 607 N N . ASP A 1 75 ? -2.279 7.821 -3.299 1.00 87.31 75 ASP A N 1
ATOM 608 C CA . ASP A 1 75 ? -1.737 9.118 -3.732 1.00 87.31 75 ASP A CA 1
ATOM 609 C C . ASP A 1 75 ? -0.536 9.576 -2.883 1.00 87.31 75 ASP A C 1
ATOM 611 O O . ASP A 1 75 ? 0.301 10.356 -3.336 1.00 87.31 75 ASP A O 1
ATOM 615 N N . ALA A 1 76 ? -0.434 9.091 -1.643 1.00 86.56 76 ALA A N 1
ATOM 616 C CA . ALA A 1 76 ? 0.689 9.373 -0.754 1.00 86.56 76 ALA A CA 1
ATOM 617 C C . ALA A 1 76 ? 1.886 8.426 -0.957 1.00 86.56 76 ALA A C 1
ATOM 619 O O . ALA A 1 76 ? 2.925 8.601 -0.309 1.00 86.56 76 ALA A O 1
ATOM 620 N N . ALA A 1 77 ? 1.759 7.412 -1.820 1.00 86.81 77 ALA A N 1
ATOM 621 C CA . ALA A 1 77 ? 2.872 6.539 -2.157 1.00 86.81 77 ALA A CA 1
ATOM 622 C C . ALA A 1 77 ? 3.951 7.323 -2.935 1.00 86.81 77 ALA A C 1
ATOM 624 O O . ALA A 1 77 ? 3.639 8.257 -3.674 1.00 86.81 77 ALA A O 1
ATOM 625 N N . PRO A 1 78 ? 5.239 6.962 -2.801 1.00 85.81 78 PRO A N 1
ATOM 626 C CA . PRO A 1 78 ? 6.304 7.599 -3.566 1.00 85.81 78 PRO A CA 1
ATOM 627 C C . PRO A 1 78 ? 6.063 7.481 -5.076 1.00 85.81 78 PRO A C 1
ATOM 629 O O . PRO A 1 78 ? 5.940 6.376 -5.599 1.00 85.81 78 PRO A O 1
ATOM 632 N N . GLU A 1 79 ? 6.090 8.611 -5.787 1.00 81.62 79 GLU A N 1
ATOM 633 C CA . GLU A 1 79 ? 5.940 8.650 -7.254 1.00 81.62 79 GLU A CA 1
ATOM 634 C C . GLU A 1 79 ? 7.068 7.909 -7.992 1.00 81.62 79 GLU A C 1
ATOM 636 O O . GLU A 1 79 ? 6.897 7.466 -9.127 1.00 81.62 79 GLU A O 1
ATOM 641 N N . HIS A 1 80 ? 8.245 7.802 -7.368 1.00 82.31 80 HIS A N 1
ATOM 642 C CA . HIS A 1 80 ? 9.432 7.189 -7.956 1.00 82.31 80 HIS A CA 1
ATOM 643 C C . HIS A 1 80 ? 10.117 6.266 -6.958 1.00 82.31 80 HIS A C 1
ATOM 645 O O . HIS A 1 80 ? 10.751 6.716 -6.002 1.00 82.31 80 HIS A O 1
ATOM 651 N N . ILE A 1 81 ? 10.046 4.967 -7.229 1.00 86.50 81 ILE A N 1
ATOM 652 C CA . ILE A 1 81 ? 10.658 3.944 -6.385 1.00 86.50 81 ILE A CA 1
ATOM 653 C C . ILE A 1 81 ? 12.048 3.621 -6.934 1.00 86.50 81 ILE A C 1
ATOM 655 O O . ILE A 1 81 ? 12.215 3.259 -8.100 1.00 86.50 81 ILE A O 1
ATOM 659 N N . THR A 1 82 ? 13.079 3.716 -6.095 1.00 85.38 82 THR A N 1
ATOM 660 C CA . THR A 1 82 ? 14.433 3.269 -6.452 1.00 85.38 82 THR A CA 1
ATOM 661 C C . THR A 1 82 ? 14.901 2.184 -5.492 1.00 85.38 82 THR A C 1
ATOM 663 O O . THR A 1 82 ? 14.451 2.088 -4.355 1.00 85.38 82 THR A O 1
ATOM 666 N N . LEU A 1 83 ? 15.824 1.326 -5.928 1.00 81.69 83 LEU A N 1
ATOM 667 C CA . LEU A 1 83 ? 16.344 0.276 -5.044 1.00 81.69 83 LEU A CA 1
ATOM 668 C C . LEU A 1 83 ? 17.159 0.853 -3.877 1.00 81.69 83 LEU A C 1
ATOM 670 O O . LEU A 1 83 ? 17.210 0.241 -2.810 1.00 81.69 83 LEU A O 1
ATOM 674 N N . ASP A 1 84 ? 17.753 2.032 -4.067 1.00 87.44 84 ASP A N 1
ATOM 675 C CA . ASP A 1 84 ? 18.607 2.682 -3.073 1.00 87.44 84 ASP A CA 1
ATOM 676 C C . ASP A 1 84 ? 17.797 3.250 -1.898 1.00 87.44 84 ASP A C 1
ATOM 678 O O . ASP A 1 84 ? 18.271 3.232 -0.761 1.00 87.44 84 ASP A O 1
ATOM 682 N N . ASN A 1 85 ? 16.564 3.706 -2.151 1.00 88.06 85 ASN A N 1
ATOM 683 C CA . ASN A 1 85 ? 15.651 4.240 -1.136 1.00 88.06 85 ASN A CA 1
ATOM 684 C C . ASN A 1 85 ? 14.492 3.295 -0.775 1.00 88.06 85 ASN A C 1
ATOM 686 O O . ASN A 1 85 ? 13.752 3.594 0.156 1.00 88.06 85 ASN A O 1
ATOM 690 N N . LEU A 1 86 ? 14.366 2.125 -1.416 1.00 90.19 86 LEU A N 1
ATOM 691 C CA . LEU A 1 86 ? 13.237 1.205 -1.218 1.00 90.19 86 LEU A CA 1
ATOM 692 C C . LEU A 1 86 ? 12.937 0.925 0.260 1.00 90.19 86 LEU A C 1
ATOM 694 O O . LEU A 1 86 ? 11.792 0.995 0.686 1.00 90.19 86 LEU A O 1
ATOM 698 N N . ASN A 1 87 ? 13.955 0.613 1.066 1.00 91.50 87 ASN A N 1
ATOM 699 C CA . ASN A 1 87 ? 13.723 0.304 2.479 1.00 91.50 87 ASN A CA 1
ATOM 700 C C . ASN A 1 87 ? 13.222 1.524 3.268 1.00 91.50 87 ASN A C 1
ATOM 702 O O . ASN A 1 87 ? 12.346 1.362 4.111 1.00 91.50 87 ASN A O 1
ATOM 706 N N . SER A 1 88 ? 13.773 2.718 3.024 1.00 93.50 88 SER A N 1
ATOM 707 C CA . SER A 1 88 ? 13.322 3.932 3.715 1.00 93.50 88 SER A CA 1
ATOM 708 C C . SER A 1 88 ? 11.926 4.340 3.270 1.00 93.50 88 SER A C 1
ATOM 710 O O . SER A 1 88 ? 11.111 4.713 4.104 1.00 93.50 88 SER A O 1
ATOM 712 N N . ASP A 1 89 ? 11.637 4.218 1.979 1.00 94.44 89 ASP A N 1
ATOM 713 C CA . ASP A 1 89 ? 10.338 4.552 1.405 1.00 94.44 89 ASP A CA 1
ATOM 714 C C . ASP A 1 89 ? 9.250 3.624 1.945 1.00 94.44 89 ASP A C 1
ATOM 716 O O . ASP A 1 89 ? 8.179 4.088 2.327 1.00 94.44 89 ASP A O 1
ATOM 720 N N . VAL A 1 90 ? 9.549 2.325 2.057 1.00 96.75 90 VAL A N 1
ATOM 721 C CA . VAL A 1 90 ? 8.652 1.350 2.686 1.00 96.75 90 VAL A CA 1
ATOM 722 C C . VAL A 1 90 ? 8.367 1.734 4.137 1.00 96.75 90 VAL A C 1
ATOM 724 O O . VAL A 1 90 ? 7.205 1.773 4.521 1.00 96.75 90 VAL A O 1
ATOM 727 N N . GLU A 1 91 ? 9.386 2.029 4.951 1.00 96.00 91 GLU A N 1
ATOM 728 C CA . GLU A 1 91 ? 9.158 2.410 6.356 1.00 96.00 91 GLU A CA 1
ATOM 729 C C . GLU A 1 91 ? 8.338 3.697 6.474 1.00 96.00 91 GLU A C 1
ATOM 731 O O . GLU A 1 91 ? 7.371 3.733 7.233 1.00 96.00 91 GLU A O 1
ATOM 736 N N . ASN A 1 92 ? 8.670 4.719 5.680 1.00 95.69 92 ASN A N 1
ATOM 737 C CA . ASN A 1 92 ? 7.958 5.996 5.678 1.00 95.69 92 ASN A CA 1
ATOM 738 C C . ASN A 1 92 ? 6.486 5.820 5.291 1.00 95.69 92 ASN A C 1
ATOM 740 O O . ASN A 1 92 ? 5.606 6.397 5.928 1.00 95.69 92 ASN A O 1
ATOM 744 N N . TYR A 1 93 ? 6.210 5.008 4.269 1.00 96.69 93 TYR A N 1
ATOM 745 C CA . TYR A 1 93 ? 4.845 4.755 3.827 1.00 96.69 93 TYR A CA 1
ATOM 746 C C . TYR A 1 93 ? 4.071 3.903 4.839 1.00 96.69 93 TYR A C 1
ATOM 748 O O . TYR A 1 93 ? 2.918 4.193 5.136 1.00 96.69 93 TYR A O 1
ATOM 756 N N . VAL A 1 94 ? 4.707 2.906 5.463 1.00 97.44 94 VAL A N 1
ATOM 757 C CA . VAL A 1 94 ? 4.090 2.146 6.563 1.00 97.44 94 VAL A CA 1
ATOM 758 C C . VAL A 1 94 ? 3.758 3.064 7.744 1.00 97.44 94 VAL A C 1
ATOM 760 O O . VAL A 1 94 ? 2.663 2.969 8.295 1.00 97.44 94 VAL A O 1
ATOM 763 N N . ASP A 1 95 ? 4.665 3.965 8.130 1.00 97.44 95 ASP A N 1
ATOM 764 C CA . ASP A 1 95 ? 4.406 4.961 9.177 1.00 97.44 95 ASP A CA 1
ATOM 765 C C . ASP A 1 95 ? 3.237 5.880 8.831 1.00 97.44 95 ASP A C 1
ATOM 767 O O . ASP A 1 95 ? 2.379 6.122 9.684 1.00 97.44 95 ASP A O 1
ATOM 771 N N . PHE A 1 96 ? 3.174 6.339 7.581 1.00 97.12 96 PHE A N 1
ATOM 772 C CA . PHE A 1 96 ? 2.046 7.102 7.064 1.00 97.12 96 PHE A CA 1
ATOM 773 C C . PHE A 1 96 ? 0.734 6.322 7.220 1.00 97.12 96 PHE A C 1
ATOM 775 O O . PHE A 1 96 ? -0.171 6.813 7.888 1.00 97.12 96 PHE A O 1
ATOM 782 N N . LEU A 1 97 ? 0.651 5.083 6.724 1.00 97.25 97 LEU A N 1
ATOM 783 C CA . LEU A 1 97 ? -0.582 4.287 6.778 1.00 97.25 97 LEU A CA 1
ATOM 784 C C . LEU A 1 97 ? -1.086 4.064 8.212 1.00 97.25 97 LEU A C 1
ATOM 786 O O . LEU A 1 97 ? -2.273 4.228 8.487 1.00 97.25 97 LEU A O 1
ATOM 790 N N . PHE A 1 98 ? -0.197 3.724 9.151 1.00 97.44 98 PHE A N 1
ATOM 791 C CA . PHE A 1 98 ? -0.592 3.561 10.555 1.00 97.44 98 PHE A CA 1
ATOM 792 C C . PHE A 1 98 ? -1.009 4.890 11.201 1.00 97.44 98 PHE A C 1
ATOM 794 O O . PHE A 1 98 ? -1.932 4.907 12.016 1.00 97.44 98 PHE A O 1
ATOM 801 N N . SER A 1 99 ? -0.356 6.001 10.849 1.00 97.00 99 SER A N 1
ATOM 802 C CA . SER A 1 99 ? -0.758 7.327 11.324 1.00 97.00 99 SER A CA 1
ATOM 803 C C . SER A 1 99 ? -2.135 7.722 10.794 1.00 97.00 99 SER A C 1
ATOM 805 O O . SER A 1 99 ? -2.939 8.269 11.545 1.00 97.00 99 SER A O 1
ATOM 807 N N . GLU A 1 100 ? -2.395 7.482 9.514 1.00 96.50 100 GLU A N 1
ATOM 808 C CA . GLU A 1 100 ? -3.662 7.807 8.865 1.00 96.50 100 GLU A CA 1
ATOM 809 C C . GLU A 1 100 ? -4.812 6.963 9.401 1.00 96.50 100 GLU A C 1
ATOM 811 O O . GLU A 1 100 ? -5.888 7.487 9.668 1.00 96.50 100 GLU A O 1
ATOM 816 N N . PHE A 1 101 ? -4.565 5.685 9.677 1.00 96.25 101 PHE A N 1
ATOM 817 C CA . PHE A 1 101 ? -5.542 4.827 10.336 1.00 96.25 101 PHE A CA 1
ATOM 818 C C . PHE A 1 101 ? -5.970 5.370 11.708 1.00 96.25 101 PHE A C 1
ATOM 820 O O . PHE A 1 101 ? -7.160 5.435 12.020 1.00 96.25 101 PHE A O 1
ATOM 827 N N . GLU A 1 102 ? -5.012 5.794 12.537 1.00 96.62 102 GLU A N 1
ATOM 828 C CA . GLU A 1 102 ? -5.324 6.343 13.860 1.00 96.62 102 GLU A CA 1
ATOM 829 C C . GLU A 1 102 ? -6.027 7.706 13.788 1.00 96.62 102 GLU A C 1
ATOM 831 O O . GLU A 1 102 ? -6.875 7.985 14.636 1.00 96.62 102 GLU A O 1
ATOM 836 N N . LYS A 1 103 ? -5.729 8.533 12.776 1.00 95.56 103 LYS A N 1
ATOM 837 C CA . LYS A 1 103 ? -6.481 9.771 12.512 1.00 95.56 103 LYS A CA 1
ATOM 838 C C . LYS A 1 103 ? -7.910 9.467 12.083 1.00 95.56 103 LYS A C 1
ATOM 840 O O . LYS A 1 103 ? -8.840 9.981 12.696 1.00 95.56 103 LYS A O 1
ATOM 845 N N . LEU A 1 104 ? -8.089 8.568 11.117 1.00 94.19 104 LEU A N 1
ATOM 846 C CA . LEU A 1 104 ? -9.402 8.200 10.593 1.00 94.19 104 LEU A CA 1
ATOM 847 C C . LEU A 1 104 ? -10.312 7.650 11.697 1.00 94.19 104 LEU A C 1
ATOM 849 O O . LEU A 1 104 ? -11.474 8.028 11.787 1.00 94.19 104 LEU A O 1
ATOM 853 N N . LYS A 1 105 ? -9.775 6.841 12.617 1.00 93.81 105 LYS A N 1
ATOM 854 C CA . LYS A 1 105 ? -10.525 6.368 13.794 1.00 93.81 105 LYS A CA 1
ATOM 855 C C . LYS A 1 105 ? -10.973 7.476 14.746 1.00 93.81 105 LYS A C 1
ATOM 857 O O . LYS A 1 105 ? -11.942 7.284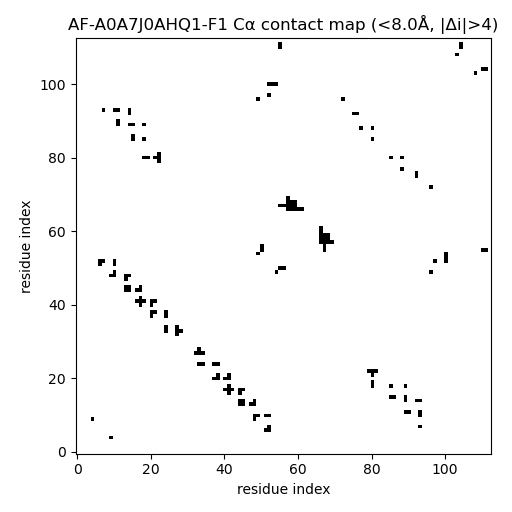 15.477 1.00 93.81 105 LYS A O 1
ATOM 862 N N . GLN A 1 106 ? -10.243 8.587 14.810 1.00 94.62 106 GLN A N 1
ATOM 863 C CA . GLN A 1 106 ? -10.595 9.732 15.653 1.00 94.62 106 GLN A CA 1
ATOM 864 C C . GLN A 1 106 ? -11.601 10.653 14.963 1.00 94.62 106 GLN A C 1
ATOM 866 O O . GLN A 1 106 ? -12.487 11.187 15.629 1.00 94.62 106 GLN A O 1
ATOM 871 N N . GLU A 1 107 ? -11.442 10.847 13.657 1.00 93.38 107 GLU A N 1
ATOM 872 C CA . GLU A 1 107 ? -12.247 11.765 12.851 1.00 93.38 107 GLU A CA 1
ATOM 873 C C . GLU A 1 107 ? -13.595 11.150 12.464 1.00 93.38 107 GLU A C 1
ATOM 875 O O . GLU A 1 107 ? -14.626 11.811 12.583 1.00 93.38 107 GLU A O 1
ATOM 880 N N . GLU A 1 108 ? -13.602 9.870 12.087 1.00 89.94 108 GLU A N 1
ATOM 881 C CA . GLU A 1 108 ? -14.777 9.147 11.596 1.00 89.94 108 GLU A CA 1
ATOM 882 C C . GLU A 1 108 ? -14.927 7.774 12.283 1.00 89.94 108 GLU A C 1
ATOM 884 O O . GLU A 1 108 ? -14.827 6.723 11.646 1.00 89.94 108 GLU A O 1
ATOM 889 N N . PRO A 1 109 ? -15.185 7.739 13.605 1.00 88.25 109 PRO A N 1
ATOM 890 C CA . PRO A 1 109 ? -15.309 6.483 14.348 1.00 88.25 109 PRO A CA 1
ATOM 891 C C . PRO A 1 109 ? -16.459 5.592 13.850 1.00 88.25 109 PRO A C 1
ATOM 893 O O . PRO A 1 109 ? -16.390 4.374 14.003 1.00 88.25 109 PRO A O 1
ATOM 896 N N . ASP A 1 110 ? -17.489 6.183 13.235 1.00 87.12 110 ASP A N 1
ATOM 897 C CA . ASP A 1 110 ? -18.660 5.471 12.711 1.00 87.12 110 ASP A CA 1
ATOM 898 C C . ASP A 1 110 ? -18.311 4.520 11.551 1.00 87.12 110 ASP A C 1
ATOM 900 O O . ASP A 1 110 ? -19.034 3.553 11.323 1.00 87.12 110 ASP A O 1
ATOM 904 N N . LEU A 1 111 ? -17.179 4.733 10.864 1.00 85.00 111 LEU A N 1
ATOM 905 C CA . LEU A 1 111 ? -16.685 3.826 9.819 1.00 85.00 111 LEU A CA 1
ATOM 906 C C . LEU A 1 111 ? -16.170 2.483 10.365 1.00 85.00 111 LEU A C 1
ATOM 908 O O . LEU A 1 111 ? -15.941 1.550 9.597 1.00 85.00 111 LEU A O 1
ATOM 912 N N . PHE A 1 112 ? -15.953 2.386 11.679 1.00 84.06 112 PHE A N 1
ATOM 913 C CA . PHE A 1 112 ? -15.355 1.222 12.341 1.00 84.06 112 PHE A CA 1
ATOM 914 C C . PHE A 1 112 ? -16.324 0.501 13.294 1.00 84.06 112 PHE A C 1
ATOM 916 O O . PHE A 1 112 ? -15.882 -0.348 14.075 1.00 84.06 112 PHE A O 1
ATOM 923 N N . ALA A 1 113 ? -17.607 0.880 13.281 1.00 67.06 113 ALA A N 1
ATOM 924 C CA . ALA A 1 113 ? -18.643 0.398 14.199 1.00 67.06 113 ALA A CA 1
ATOM 925 C C . ALA A 1 113 ? -19.213 -0.985 13.838 1.00 67.06 113 ALA A C 1
ATOM 927 O O . ALA A 1 113 ? -19.327 -1.310 12.635 1.00 67.06 113 ALA A O 1
#

Sequence (113 aa):
MVKFNSQREIVRQLIRSYFESCKLHEDLDKLGISNRALDYLGEQCADSAMDIIGFPVDDSAQEDNFTFCRDWLFDAAPEHITLDNLNSDVENYVDFLFSEFEKLKQEEPDLFA

Mean predicted aligned error: 5.42 Å

pLDDT: mean 87.98, std 11.63, range [47.81, 97.5]

Solvent-accessible surface area (backbone atoms only — not comparable to full-atom values): 6666 Å² total; per-residue (Å²): 133,86,83,78,72,52,72,66,55,50,32,44,53,24,42,41,51,19,49,54,31,54,41,49,48,56,58,31,49,77,71,75,45,88,56,69,70,52,54,53,54,17,52,52,25,42,53,51,27,43,54,71,78,60,55,67,74,69,40,64,88,47,98,57,99,78,53,47,72,60,63,71,64,62,71,69,49,77,93,72,72,46,88,91,47,41,70,62,52,36,51,54,49,50,53,47,54,58,51,50,52,56,45,44,53,71,77,47,47,76,69,77,111